Protein AF-A0A258EB03-F1 (afdb_monomer_lite)

Secondary structure (DSSP, 8-state):
-TT-TT-HHHHHHHHHHHHHHHHHHHHHHHHHHHIIIIIS---HHHHHHHHHHHHHHHHHHHHHHHHHTTTT--SHHHHHHHHHHHHHHHHHHHHHHHGGGGS-TTTHHHHHHHHHHHHHHHHHHHHHHHHHHHHHT--SHHHHHHHHHHHHHHHHHHT---------------

pLDDT: mean 74.51, std 16.16, range [32.97, 95.12]

Radius of gyration: 19.86 Å; chains: 1; bounding box: 64×27×51 Å

Structure (mmCIF, N/CA/C/O backbone):
data_AF-A0A258EB03-F1
#
_entry.id   AF-A0A258EB03-F1
#
loop_
_atom_site.group_PDB
_atom_site.id
_atom_site.type_symbol
_atom_site.label_atom_id
_atom_site.label_alt_id
_atom_site.label_comp_id
_atom_site.label_asym_id
_atom_site.label_entity_id
_atom_site.label_seq_id
_atom_site.pdbx_PDB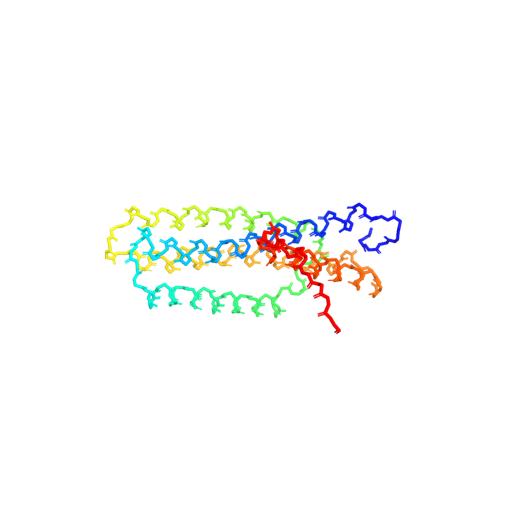_ins_code
_atom_site.Cartn_x
_atom_site.Cartn_y
_atom_site.Cartn_z
_atom_site.occupancy
_atom_site.B_iso_or_equiv
_atom_site.auth_seq_id
_atom_site.auth_comp_id
_atom_site.auth_asym_id
_atom_site.auth_atom_id
_atom_site.pdbx_PDB_model_num
ATOM 1 N N . MET A 1 1 ? 19.101 1.901 -21.943 1.00 49.34 1 MET A N 1
ATOM 2 C CA . MET A 1 1 ? 19.055 0.634 -21.179 1.00 49.34 1 MET A CA 1
ATOM 3 C C . MET A 1 1 ? 19.603 0.886 -19.785 1.00 49.34 1 MET A C 1
ATOM 5 O O . MET A 1 1 ? 20.551 1.656 -19.660 1.00 49.34 1 MET A O 1
ATOM 9 N N . LEU A 1 2 ? 18.964 0.331 -18.757 1.00 52.44 2 LEU A N 1
ATOM 10 C CA . LEU A 1 2 ? 19.325 0.535 -17.351 1.00 52.44 2 LEU A CA 1
ATOM 11 C C . LEU A 1 2 ? 20.498 -0.387 -16.969 1.00 52.44 2 LEU A C 1
ATOM 13 O O . LEU A 1 2 ? 20.546 -1.530 -17.413 1.00 52.44 2 LEU A O 1
ATOM 17 N N . GLY A 1 3 ? 21.450 0.116 -16.171 1.00 47.84 3 GLY A N 1
ATOM 18 C CA . GLY A 1 3 ? 22.614 -0.652 -15.698 1.00 47.84 3 GLY A CA 1
ATOM 19 C C . GLY A 1 3 ? 23.879 -0.597 -16.571 1.00 47.84 3 GLY A C 1
ATOM 20 O O . GLY A 1 3 ? 24.896 -1.169 -16.185 1.00 47.84 3 GLY A O 1
ATOM 21 N N . ARG A 1 4 ? 23.882 0.152 -17.686 1.00 55.47 4 ARG A N 1
ATOM 22 C CA . ARG A 1 4 ? 25.091 0.404 -18.501 1.00 55.47 4 ARG A CA 1
ATOM 23 C C . ARG A 1 4 ? 26.117 1.271 -17.746 1.00 55.47 4 ARG A C 1
ATOM 25 O O . ARG A 1 4 ? 25.741 2.116 -16.933 1.00 55.47 4 ARG A O 1
ATOM 32 N N . ALA A 1 5 ? 27.418 1.048 -17.952 1.00 54.69 5 ALA A N 1
ATOM 33 C CA . ALA A 1 5 ? 28.502 1.776 -17.257 1.00 54.69 5 ALA A CA 1
ATOM 34 C C . ALA A 1 5 ? 28.528 3.286 -17.575 1.00 54.69 5 ALA A C 1
ATOM 36 O O . ALA A 1 5 ? 28.969 4.096 -16.769 1.00 54.69 5 ALA A O 1
ATOM 37 N N . ASP A 1 6 ? 27.972 3.632 -18.724 1.00 56.12 6 ASP A N 1
ATOM 38 C CA . ASP A 1 6 ? 27.917 4.915 -19.412 1.00 56.12 6 ASP A CA 1
ATOM 39 C C . ASP A 1 6 ? 26.629 5.716 -19.115 1.00 56.12 6 ASP A C 1
ATOM 41 O O . ASP A 1 6 ? 26.494 6.852 -19.558 1.00 56.12 6 ASP A O 1
ATOM 45 N N . ASN A 1 7 ? 25.687 5.176 -18.321 1.00 60.94 7 ASN A N 1
ATOM 46 C CA . ASN A 1 7 ? 24.430 5.859 -17.980 1.00 60.94 7 ASN A CA 1
ATOM 47 C C . ASN A 1 7 ? 24.026 5.698 -16.498 1.00 60.94 7 ASN A C 1
ATOM 49 O O . ASN A 1 7 ? 23.007 5.093 -16.138 1.00 60.94 7 ASN A O 1
ATOM 53 N N . TRP A 1 8 ? 24.857 6.254 -15.614 1.00 64.25 8 TRP A N 1
ATOM 54 C CA . TRP A 1 8 ? 24.640 6.244 -14.162 1.00 64.25 8 TRP A CA 1
ATOM 55 C C . TRP A 1 8 ? 23.422 7.056 -13.713 1.00 64.25 8 TRP A C 1
ATOM 57 O O . TRP A 1 8 ? 22.772 6.666 -12.745 1.00 64.25 8 TRP A O 1
ATOM 67 N N . GLY A 1 9 ? 23.055 8.122 -14.432 1.00 64.06 9 GLY A N 1
ATOM 68 C CA . GLY A 1 9 ? 21.918 8.977 -14.072 1.00 64.06 9 GLY A CA 1
ATOM 69 C C . GLY A 1 9 ? 20.592 8.215 -14.013 1.00 64.06 9 GLY A C 1
ATOM 70 O O . GLY A 1 9 ? 19.852 8.323 -13.039 1.00 64.06 9 GLY A O 1
ATOM 71 N N . THR A 1 10 ? 20.313 7.356 -14.999 1.00 63.28 10 THR A N 1
ATOM 72 C CA . THR A 1 10 ? 19.084 6.541 -15.002 1.00 63.28 10 THR A CA 1
ATOM 73 C C . THR A 1 10 ? 19.112 5.446 -13.931 1.00 63.28 10 THR A C 1
ATOM 75 O O . THR A 1 10 ? 18.077 5.107 -13.362 1.00 63.28 10 THR A O 1
ATOM 78 N N . THR A 1 11 ? 20.299 4.921 -13.615 1.00 63.75 11 THR A N 1
ATOM 79 C CA . THR A 1 11 ? 20.490 3.925 -12.547 1.00 63.75 11 THR A CA 1
ATOM 80 C C . THR A 1 11 ? 20.239 4.543 -11.167 1.00 63.75 11 THR A C 1
ATOM 82 O O . THR A 1 11 ? 19.531 3.954 -10.353 1.00 63.75 11 THR A O 1
ATOM 85 N N . LEU A 1 12 ? 20.732 5.764 -10.932 1.00 65.69 12 LEU A N 1
ATOM 86 C CA . LEU A 1 12 ? 20.460 6.539 -9.718 1.00 65.69 12 LEU A CA 1
ATOM 87 C C . LEU A 1 12 ? 18.983 6.924 -9.602 1.00 65.69 12 LEU A C 1
ATOM 89 O O . LEU A 1 12 ? 18.406 6.761 -8.533 1.00 65.69 12 LEU A O 1
ATOM 93 N N . ALA A 1 13 ? 18.343 7.357 -10.692 1.00 68.94 13 ALA A N 1
ATOM 94 C CA . ALA A 1 13 ? 16.910 7.656 -10.700 1.00 68.94 13 ALA A CA 1
ATOM 95 C C . ALA A 1 13 ? 16.057 6.423 -10.344 1.00 68.94 13 ALA A C 1
ATOM 97 O O . ALA A 1 13 ? 15.103 6.526 -9.577 1.00 68.94 13 ALA A O 1
ATOM 98 N N . CYS A 1 14 ? 16.432 5.238 -10.839 1.00 66.00 14 CYS A N 1
ATOM 99 C CA . CYS A 1 14 ? 15.778 3.981 -10.475 1.00 66.00 14 CYS A CA 1
ATOM 100 C C . CYS A 1 14 ? 16.008 3.612 -9.000 1.00 66.00 14 CYS A C 1
ATOM 102 O O . CYS A 1 14 ? 15.075 3.183 -8.321 1.00 66.00 14 CYS A O 1
ATOM 104 N N . GLY A 1 15 ? 17.228 3.816 -8.491 1.00 64.38 15 GLY A N 1
ATOM 105 C CA . GLY A 1 15 ? 17.557 3.646 -7.075 1.00 64.38 15 GLY A CA 1
ATOM 106 C C . GLY A 1 15 ? 16.756 4.584 -6.166 1.00 64.38 15 GLY A C 1
ATOM 107 O O . GLY A 1 15 ? 16.173 4.126 -5.190 1.00 64.38 15 GLY A O 1
ATOM 108 N N . LEU A 1 16 ? 16.633 5.863 -6.531 1.00 69.56 16 LEU A N 1
ATOM 109 C CA . LEU A 1 16 ? 15.822 6.858 -5.817 1.00 69.56 16 LEU A CA 1
ATOM 110 C C . LEU A 1 16 ? 14.325 6.535 -5.859 1.00 69.56 16 LEU A C 1
ATOM 112 O O . LEU A 1 16 ? 13.644 6.646 -4.842 1.00 69.56 16 LEU A O 1
ATOM 116 N N . ALA A 1 17 ? 13.805 6.083 -7.003 1.00 69.00 17 ALA A N 1
ATOM 117 C CA . ALA A 1 17 ? 12.424 5.616 -7.100 1.00 69.00 17 ALA A CA 1
ATOM 118 C C . ALA A 1 17 ? 12.171 4.397 -6.196 1.00 69.00 17 ALA A C 1
ATOM 120 O O . ALA A 1 17 ? 11.075 4.232 -5.659 1.00 69.00 17 ALA A O 1
ATOM 121 N N . HIS A 1 18 ? 13.181 3.544 -6.006 1.00 69.81 18 HIS A N 1
ATOM 122 C CA . HIS A 1 18 ? 13.101 2.435 -5.065 1.00 69.81 18 HIS A CA 1
ATOM 123 C C . HIS A 1 18 ? 13.212 2.887 -3.605 1.00 69.81 18 HIS A C 1
ATOM 125 O O . HIS A 1 18 ? 12.448 2.420 -2.768 1.00 69.81 18 HIS A O 1
ATOM 131 N N . LEU A 1 19 ? 14.101 3.837 -3.309 1.00 69.69 19 LEU A N 1
ATOM 132 C CA . LEU A 1 19 ? 14.227 4.455 -1.990 1.00 69.69 19 LEU A CA 1
ATOM 133 C C . LEU A 1 19 ? 12.895 5.060 -1.536 1.00 69.69 19 LEU A C 1
ATOM 135 O O . LEU A 1 19 ? 12.415 4.741 -0.453 1.00 69.69 19 LEU A O 1
ATOM 139 N N . GLY A 1 20 ? 12.288 5.904 -2.377 1.00 71.44 20 GLY A N 1
ATOM 140 C CA . GLY A 1 20 ? 11.028 6.577 -2.062 1.00 71.44 20 GLY A CA 1
ATOM 141 C C . GLY A 1 20 ? 9.891 5.590 -1.813 1.00 71.44 20 GLY A C 1
ATOM 142 O O . GLY A 1 20 ? 9.135 5.745 -0.859 1.00 71.44 20 GLY A O 1
ATOM 143 N N . LYS A 1 21 ? 9.824 4.520 -2.611 1.00 75.06 21 LYS A N 1
ATOM 144 C CA . LYS A 1 21 ? 8.905 3.405 -2.376 1.00 75.06 21 LYS A CA 1
ATOM 145 C C . LYS A 1 21 ? 9.130 2.752 -1.011 1.00 75.06 21 LYS A C 1
ATOM 147 O O . LYS A 1 21 ? 8.164 2.565 -0.278 1.00 75.06 21 LYS A O 1
ATOM 152 N N . SER A 1 22 ? 10.359 2.335 -0.710 1.00 71.88 22 SER A N 1
ATOM 153 C CA . SER A 1 22 ? 10.659 1.596 0.522 1.00 71.88 22 SER A CA 1
ATOM 154 C C . SER A 1 22 ? 10.398 2.462 1.750 1.00 71.88 22 SER A C 1
ATOM 156 O O . SER A 1 22 ? 9.779 2.000 2.703 1.00 71.88 22 SER A O 1
ATOM 158 N N . LEU A 1 23 ? 10.781 3.741 1.692 1.00 73.69 23 LEU A N 1
ATOM 159 C CA . LEU A 1 23 ? 10.464 4.715 2.731 1.00 73.69 23 LEU A CA 1
ATOM 160 C C . LEU A 1 23 ? 8.949 4.841 2.917 1.00 73.69 23 LEU A C 1
ATOM 162 O O . LEU A 1 23 ? 8.455 4.717 4.032 1.00 73.69 23 LEU A O 1
ATOM 166 N N . PHE A 1 24 ? 8.201 4.998 1.823 1.00 77.38 24 PHE A N 1
ATOM 167 C CA . PHE A 1 24 ? 6.744 5.062 1.871 1.00 77.38 24 PHE A CA 1
ATOM 168 C C . PHE A 1 24 ? 6.125 3.803 2.490 1.00 77.38 24 PHE A C 1
ATOM 170 O O . PHE A 1 24 ? 5.220 3.922 3.312 1.00 77.38 24 PHE A O 1
ATOM 177 N N . TRP A 1 25 ? 6.618 2.612 2.144 1.00 78.62 25 TRP A N 1
ATOM 178 C CA . TRP A 1 25 ? 6.139 1.349 2.709 1.00 78.62 25 TRP A CA 1
ATOM 179 C C . TRP A 1 25 ? 6.334 1.291 4.228 1.00 78.62 25 TRP A C 1
ATOM 181 O O . TRP A 1 25 ? 5.357 1.146 4.963 1.00 78.62 25 TRP A O 1
ATOM 191 N N . TYR A 1 26 ? 7.567 1.488 4.705 1.00 78.69 26 TYR A N 1
ATOM 192 C CA . TYR A 1 26 ? 7.876 1.412 6.136 1.00 78.69 26 TYR A CA 1
ATOM 193 C C . TYR A 1 26 ? 7.182 2.509 6.945 1.00 78.69 26 TYR A C 1
ATOM 195 O O . TYR A 1 26 ? 6.631 2.238 8.014 1.00 78.69 26 TYR A O 1
ATOM 203 N N . THR A 1 27 ? 7.163 3.745 6.435 1.00 80.69 27 THR A N 1
ATOM 204 C CA . THR A 1 27 ? 6.456 4.848 7.092 1.00 80.69 27 THR A CA 1
ATOM 205 C C . THR A 1 27 ? 4.961 4.565 7.169 1.00 80.69 27 THR A C 1
ATOM 207 O O . THR A 1 27 ? 4.375 4.784 8.223 1.00 80.69 27 THR A O 1
ATOM 210 N N . SER A 1 28 ? 4.343 4.041 6.106 1.00 81.81 28 SER A N 1
ATOM 211 C CA . SER A 1 28 ? 2.906 3.737 6.109 1.00 81.81 28 SER A CA 1
ATOM 212 C C . SER A 1 28 ? 2.549 2.648 7.120 1.00 81.81 28 SER A C 1
ATOM 214 O O . SER A 1 28 ? 1.530 2.763 7.791 1.00 81.81 28 SER A O 1
ATOM 216 N N . GLU A 1 29 ? 3.383 1.616 7.279 1.00 83.25 29 GLU A N 1
ATOM 217 C CA . GLU A 1 29 ? 3.142 0.549 8.262 1.00 83.25 29 GLU A CA 1
ATOM 218 C C . GLU A 1 29 ? 3.216 1.048 9.703 1.00 83.25 29 GLU A C 1
ATOM 220 O O . GLU A 1 29 ? 2.300 0.796 10.490 1.00 83.25 29 GLU A O 1
ATOM 225 N N . LEU A 1 30 ? 4.266 1.803 10.035 1.00 85.06 30 LEU A N 1
ATOM 226 C CA . LEU A 1 30 ? 4.412 2.418 11.355 1.00 85.06 30 LEU A CA 1
ATOM 227 C C . LEU A 1 30 ? 3.274 3.400 11.639 1.00 85.06 30 LEU A C 1
ATOM 229 O O . LEU A 1 30 ? 2.675 3.375 12.715 1.00 85.06 30 LEU A O 1
ATOM 233 N N . LEU A 1 31 ? 2.949 4.241 10.657 1.00 86.50 31 LEU A N 1
ATOM 234 C CA . LEU A 1 31 ? 1.919 5.259 10.783 1.00 86.50 31 LEU A CA 1
ATOM 235 C C . LEU A 1 31 ? 0.522 4.645 10.906 1.00 86.50 31 LEU A C 1
ATOM 237 O O . LEU A 1 31 ? -0.271 5.142 11.695 1.00 86.50 31 LEU A O 1
ATOM 241 N N . PHE A 1 32 ? 0.222 3.549 10.201 1.00 86.81 32 PHE A N 1
ATOM 242 C CA . PHE A 1 32 ? -1.028 2.809 10.384 1.00 86.81 32 PHE A CA 1
ATOM 243 C C . PHE A 1 32 ? -1.136 2.192 11.765 1.00 86.81 32 PHE A C 1
ATOM 245 O O . PHE A 1 32 ? -2.172 2.356 12.403 1.00 86.81 32 PHE A O 1
ATOM 252 N N . ALA A 1 33 ? -0.095 1.504 12.234 1.00 88.31 33 ALA A N 1
ATOM 253 C CA . ALA A 1 33 ? -0.119 0.905 13.561 1.00 88.31 33 ALA A CA 1
ATOM 254 C C . ALA A 1 33 ? -0.408 1.972 14.629 1.00 88.31 33 ALA A C 1
ATOM 256 O O . ALA A 1 33 ? -1.350 1.820 15.403 1.00 88.31 33 ALA A O 1
ATOM 257 N N . TYR A 1 34 ? 0.334 3.084 14.584 1.00 90.38 34 TYR A N 1
ATOM 258 C CA . TYR A 1 34 ? 0.160 4.222 15.484 1.00 90.38 34 TYR A CA 1
ATOM 259 C C . TYR A 1 34 ? -1.220 4.880 15.353 1.00 90.38 34 TYR A C 1
ATOM 261 O O . TYR A 1 34 ? -1.908 5.094 16.345 1.00 90.38 34 TYR A O 1
ATOM 269 N N . PHE A 1 35 ? -1.664 5.186 14.131 1.00 91.00 35 PHE A N 1
ATOM 270 C CA . PHE A 1 35 ? -2.945 5.852 13.893 1.00 91.00 35 PHE A CA 1
ATOM 271 C C . PHE A 1 35 ? -4.125 5.014 14.395 1.00 91.00 35 PHE A C 1
ATOM 273 O O . PHE A 1 35 ? -5.043 5.540 15.030 1.00 91.00 35 PHE A O 1
ATOM 280 N N . LEU A 1 36 ? -4.095 3.703 14.146 1.00 90.38 36 LEU A N 1
ATOM 281 C CA . LEU A 1 36 ? -5.157 2.794 14.562 1.00 90.38 36 LEU A CA 1
ATOM 282 C C . LEU A 1 36 ? -5.254 2.672 16.087 1.00 90.38 36 LEU A C 1
ATOM 284 O O . LEU A 1 36 ? -6.369 2.570 16.601 1.00 90.38 36 LEU A O 1
ATOM 288 N N . THR A 1 37 ? -4.134 2.693 16.813 1.00 92.06 37 THR A N 1
ATOM 289 C CA . THR A 1 37 ? -4.157 2.604 18.281 1.00 92.06 37 THR A CA 1
ATOM 290 C C . THR A 1 37 ? -4.425 3.951 18.939 1.00 92.06 37 THR A C 1
ATOM 292 O O . THR A 1 37 ? -5.329 4.041 19.762 1.00 92.06 37 THR A O 1
ATOM 295 N N . GLU A 1 38 ? -3.710 5.006 18.544 1.00 90.88 38 GLU A N 1
ATOM 296 C CA . GLU A 1 38 ? -3.712 6.285 19.266 1.00 90.88 38 GLU A CA 1
ATOM 297 C C . GLU A 1 38 ? -4.838 7.230 18.837 1.00 90.88 38 GLU A C 1
ATOM 299 O O . GLU A 1 38 ? -5.439 7.889 19.680 1.00 90.88 38 GLU A O 1
ATOM 304 N N . LEU A 1 39 ? -5.157 7.305 17.539 1.00 88.94 39 LEU A N 1
ATOM 305 C CA . LEU A 1 39 ? -6.182 8.236 17.041 1.00 88.94 39 LEU A CA 1
ATOM 306 C C . LEU A 1 39 ? -7.552 7.572 16.891 1.00 88.94 39 LEU A C 1
ATOM 308 O O . LEU A 1 39 ? -8.576 8.152 17.246 1.00 88.94 39 LEU A O 1
ATOM 312 N N . VAL A 1 40 ? -7.589 6.348 16.363 1.00 88.88 40 VAL A N 1
ATOM 313 C CA . VAL A 1 40 ? -8.845 5.601 16.184 1.00 88.88 40 VAL A CA 1
ATOM 314 C C . VAL A 1 40 ? -9.279 4.927 17.493 1.00 88.88 40 VAL A C 1
ATOM 316 O O . VAL A 1 40 ? -10.480 4.717 17.705 1.00 88.88 40 VAL A O 1
ATOM 319 N N . GLY A 1 41 ? -8.332 4.633 18.392 1.00 88.75 41 GLY A N 1
ATOM 320 C CA . GLY A 1 41 ? -8.592 4.016 19.694 1.00 88.75 41 GLY A CA 1
ATOM 321 C C . GLY A 1 41 ? -8.819 2.504 19.626 1.00 88.75 41 GLY A C 1
ATOM 322 O O . GLY A 1 41 ? -9.506 1.940 20.479 1.00 88.75 41 GLY A O 1
ATOM 323 N N . LEU A 1 42 ? -8.315 1.821 18.591 1.00 91.44 42 LEU A N 1
ATOM 324 C CA . LEU A 1 42 ? -8.407 0.365 18.515 1.00 91.44 42 LEU A CA 1
ATOM 325 C C . LEU A 1 42 ? -7.433 -0.282 19.502 1.00 91.44 42 LEU A C 1
ATOM 327 O O . LEU A 1 42 ? -6.267 0.087 19.596 1.00 91.44 42 LEU A O 1
ATOM 331 N N . SER A 1 43 ? -7.886 -1.341 20.175 1.00 93.62 43 SER A N 1
ATOM 332 C CA . SER A 1 43 ? -6.998 -2.219 20.944 1.00 93.62 43 SER A CA 1
ATOM 333 C C . SER A 1 43 ? -5.878 -2.783 20.060 1.00 93.62 43 SER A C 1
ATOM 335 O O . SER A 1 43 ? -6.138 -3.129 18.901 1.00 93.62 43 SER A O 1
ATOM 337 N N . VAL A 1 44 ? -4.697 -3.015 20.637 1.00 92.19 44 VAL A N 1
ATOM 338 C CA . VAL A 1 44 ? -3.530 -3.606 19.952 1.00 92.19 44 VAL A CA 1
ATOM 339 C C . VAL A 1 44 ? -3.889 -4.895 19.198 1.00 92.19 44 VAL A C 1
ATOM 341 O O . VAL A 1 44 ? -3.495 -5.065 18.050 1.00 92.19 44 VAL A O 1
ATOM 344 N N . SER A 1 45 ? -4.718 -5.773 19.772 1.00 94.19 45 SER A N 1
ATOM 345 C CA . SER A 1 45 ? -5.147 -7.012 19.103 1.00 94.19 45 SER A CA 1
ATOM 346 C C . SER A 1 45 ? -5.906 -6.751 17.794 1.00 94.19 45 SER A C 1
ATOM 348 O O . SER A 1 45 ? -5.635 -7.389 16.781 1.00 94.19 45 SER A O 1
ATOM 350 N N . LYS A 1 46 ? -6.828 -5.778 17.785 1.00 93.31 46 LYS A N 1
ATOM 351 C CA . LYS A 1 46 ? -7.590 -5.388 16.585 1.00 93.31 46 LYS A CA 1
ATOM 352 C C . LYS A 1 46 ? -6.688 -4.757 15.527 1.00 93.31 46 LYS A C 1
ATOM 354 O O . LYS A 1 46 ? -6.806 -5.107 14.358 1.00 93.31 46 LYS A O 1
ATOM 359 N N . MET A 1 47 ? -5.770 -3.878 15.927 1.00 94.19 47 MET A N 1
ATOM 360 C CA . MET A 1 47 ? -4.770 -3.308 15.018 1.00 94.19 47 MET A CA 1
ATOM 361 C C . MET A 1 47 ? -3.919 -4.414 14.372 1.00 94.19 47 MET A C 1
ATOM 363 O O . MET A 1 47 ? -3.769 -4.435 13.151 1.00 94.19 47 MET A O 1
ATOM 367 N N . GLY A 1 48 ? -3.478 -5.401 15.158 1.00 92.06 48 GLY A N 1
ATOM 368 C CA . GLY A 1 48 ? -2.749 -6.564 14.651 1.00 92.06 48 GLY A CA 1
ATOM 369 C C . GLY A 1 48 ? -3.541 -7.358 13.608 1.00 92.06 48 GLY A C 1
ATOM 370 O O . GLY A 1 48 ? -2.986 -7.725 12.576 1.00 92.06 48 GLY A O 1
ATOM 371 N N . ILE A 1 49 ? -4.846 -7.563 13.820 1.00 95.12 49 ILE A N 1
ATOM 372 C CA . ILE A 1 49 ? -5.725 -8.237 12.847 1.00 95.12 49 ILE A CA 1
ATOM 373 C C . ILE A 1 49 ? -5.843 -7.434 11.546 1.00 95.12 49 ILE A C 1
ATOM 375 O O . ILE A 1 49 ? -5.783 -8.027 10.468 1.00 95.12 49 ILE A O 1
ATOM 379 N N . VAL A 1 50 ? -5.985 -6.104 11.622 1.00 92.75 50 VAL A N 1
ATOM 380 C CA . VAL A 1 50 ? -6.038 -5.236 10.429 1.00 92.75 50 VAL A CA 1
ATOM 381 C C . VAL A 1 50 ? -4.761 -5.393 9.606 1.00 92.75 50 VAL A C 1
ATOM 383 O O . VAL A 1 50 ? -4.833 -5.647 8.402 1.00 92.75 50 VAL A O 1
ATOM 386 N N . LEU A 1 51 ? -3.595 -5.312 10.255 1.00 90.81 51 LEU A N 1
ATOM 387 C CA . LEU A 1 51 ? -2.307 -5.472 9.582 1.00 90.81 51 LEU A CA 1
ATOM 388 C C . LEU A 1 51 ? -2.135 -6.881 9.005 1.00 90.81 51 LEU A C 1
ATOM 390 O O . LEU A 1 51 ? -1.808 -7.015 7.829 1.00 90.81 51 LEU A O 1
ATOM 394 N N . ALA A 1 52 ? -2.410 -7.928 9.789 1.00 91.69 52 ALA A N 1
ATOM 395 C CA . ALA A 1 52 ? -2.293 -9.320 9.352 1.00 91.69 52 ALA A CA 1
ATOM 396 C C . ALA A 1 52 ? -3.195 -9.625 8.147 1.00 91.69 52 ALA A C 1
ATOM 398 O O . ALA A 1 52 ? -2.750 -10.247 7.184 1.00 91.69 52 ALA A O 1
ATOM 399 N N . THR A 1 53 ? -4.436 -9.131 8.164 1.00 92.38 53 THR A N 1
ATOM 400 C CA . THR A 1 53 ? -5.364 -9.259 7.030 1.00 92.38 53 THR A CA 1
ATOM 401 C C . THR A 1 53 ? -4.813 -8.538 5.804 1.00 92.38 53 THR A C 1
ATOM 403 O O . THR A 1 53 ? -4.804 -9.101 4.712 1.00 92.38 53 THR A O 1
ATOM 406 N N . GLY A 1 54 ? -4.288 -7.322 5.981 1.00 88.62 54 GLY A N 1
ATOM 407 C CA . GLY A 1 54 ? -3.630 -6.577 4.910 1.00 88.62 54 GLY A CA 1
ATOM 408 C C . GLY A 1 54 ? -2.456 -7.342 4.293 1.00 88.62 54 GLY A C 1
ATOM 409 O O . GLY A 1 54 ? -2.376 -7.444 3.072 1.00 88.62 54 GLY A O 1
ATOM 410 N N . PHE A 1 55 ? -1.582 -7.931 5.115 1.00 87.44 55 PHE A N 1
ATOM 411 C CA . PHE A 1 55 ? -0.462 -8.751 4.645 1.00 87.44 55 PHE A CA 1
ATOM 412 C C . PHE A 1 55 ? -0.911 -10.015 3.916 1.00 87.44 55 PHE A C 1
ATOM 414 O O . PHE A 1 55 ? -0.350 -10.340 2.872 1.00 87.44 55 PHE A O 1
ATOM 421 N N . LEU A 1 56 ? -1.927 -10.708 4.433 1.00 92.31 56 LEU A N 1
ATOM 422 C CA . LEU A 1 56 ? -2.465 -11.906 3.795 1.00 92.31 56 LEU A CA 1
ATOM 423 C C . LEU A 1 56 ? -3.023 -11.580 2.406 1.00 92.31 56 LEU A C 1
ATOM 425 O O . LEU A 1 56 ? -2.721 -12.273 1.438 1.00 92.31 56 LEU A O 1
ATOM 429 N N . ILE A 1 57 ? -3.787 -10.491 2.297 1.00 89.31 57 ILE A N 1
ATOM 430 C CA . ILE A 1 57 ? -4.320 -10.023 1.017 1.00 89.31 57 ILE A CA 1
ATOM 431 C C . ILE A 1 57 ? -3.190 -9.610 0.071 1.00 89.31 57 ILE A C 1
ATOM 433 O O . ILE A 1 57 ? -3.215 -10.016 -1.089 1.00 89.31 57 ILE A O 1
ATOM 437 N N . SER A 1 58 ? -2.177 -8.877 0.550 1.00 85.75 58 SER A N 1
ATOM 438 C CA . SER A 1 58 ? -0.983 -8.560 -0.248 1.00 85.75 58 SER A CA 1
ATOM 439 C C . SER A 1 58 ? -0.337 -9.822 -0.818 1.00 85.75 58 SER A C 1
ATOM 441 O O . SER A 1 58 ? -0.156 -9.908 -2.026 1.00 85.75 58 SER A O 1
ATOM 443 N N . ALA A 1 59 ? -0.092 -10.834 0.017 1.00 86.00 59 ALA A N 1
ATOM 444 C CA . ALA A 1 59 ? 0.520 -12.086 -0.421 1.00 86.00 59 ALA A CA 1
ATOM 445 C C . ALA A 1 59 ? -0.322 -12.812 -1.486 1.00 86.00 59 ALA A C 1
ATOM 447 O O . ALA A 1 59 ? 0.220 -13.326 -2.464 1.00 86.00 59 ALA A O 1
ATOM 448 N N . VAL A 1 60 ? -1.651 -12.831 -1.332 1.00 89.25 60 VAL A N 1
ATOM 449 C CA . VAL A 1 60 ? -2.562 -13.416 -2.328 1.00 89.25 60 VAL A CA 1
ATOM 450 C C . VAL A 1 60 ? -2.493 -12.659 -3.655 1.00 89.25 60 VAL A C 1
ATOM 452 O O . VAL A 1 60 ? -2.442 -13.293 -4.708 1.00 89.25 60 VAL A O 1
ATOM 455 N N . ILE A 1 61 ? -2.470 -11.324 -3.622 1.00 84.50 61 ILE A N 1
ATOM 456 C CA . ILE A 1 61 ? -2.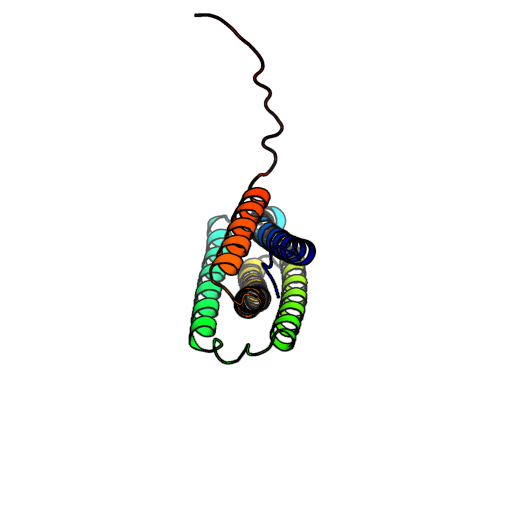359 -10.498 -4.831 1.00 84.50 61 ILE A CA 1
ATOM 457 C C . ILE A 1 61 ? -1.018 -10.745 -5.522 1.00 84.50 61 ILE A C 1
ATOM 459 O O . ILE A 1 61 ? -0.996 -10.964 -6.733 1.00 84.50 61 ILE A O 1
ATOM 463 N N . ASP A 1 62 ? 0.078 -10.753 -4.766 1.00 80.94 62 ASP A N 1
ATOM 464 C CA . ASP A 1 62 ? 1.423 -10.965 -5.300 1.00 80.94 62 ASP A CA 1
ATOM 465 C C . ASP A 1 62 ? 1.534 -12.331 -5.987 1.00 80.94 62 ASP A C 1
ATOM 467 O O . ASP A 1 62 ? 2.047 -12.424 -7.104 1.00 80.94 62 ASP A O 1
ATOM 471 N N . LEU A 1 63 ? 0.971 -13.384 -5.379 1.00 83.50 63 LEU A N 1
ATOM 472 C CA . LEU A 1 63 ? 0.877 -14.710 -5.994 1.00 83.50 63 LEU A CA 1
ATOM 473 C C . LEU A 1 63 ? 0.004 -14.687 -7.253 1.00 83.50 63 LEU A C 1
ATOM 475 O O . LEU A 1 63 ? 0.443 -15.139 -8.310 1.00 83.50 63 LEU A O 1
ATOM 479 N N . ALA A 1 64 ? -1.212 -14.142 -7.172 1.00 82.12 64 ALA A N 1
ATOM 480 C CA . ALA A 1 64 ? -2.146 -14.095 -8.299 1.00 82.12 64 ALA A CA 1
ATOM 481 C C . ALA A 1 64 ? -1.543 -13.371 -9.511 1.00 82.12 64 ALA A C 1
ATOM 483 O O . ALA A 1 64 ? -1.697 -13.802 -10.655 1.00 82.12 64 ALA A O 1
ATOM 484 N N . VAL A 1 65 ? -0.809 -12.292 -9.262 1.00 74.94 65 VAL A N 1
ATOM 485 C CA . VAL A 1 65 ? -0.112 -11.530 -10.292 1.00 74.94 65 VAL A CA 1
ATOM 486 C C . VAL A 1 65 ? 1.115 -12.279 -10.798 1.00 74.94 65 VAL A C 1
ATOM 488 O O . VAL A 1 65 ? 1.323 -12.324 -12.012 1.00 74.94 65 VAL A O 1
ATOM 491 N N . GLY A 1 66 ? 1.904 -12.889 -9.912 1.00 72.06 66 GLY A N 1
ATOM 492 C CA . GLY A 1 66 ? 3.049 -13.715 -10.293 1.00 72.06 66 GLY A CA 1
ATOM 493 C C . GLY A 1 66 ? 2.654 -14.843 -11.250 1.00 72.06 66 GLY A C 1
ATOM 494 O O . GLY A 1 66 ? 3.334 -15.062 -12.251 1.00 72.06 66 GLY A O 1
ATOM 495 N N . PHE A 1 67 ? 1.511 -15.491 -11.005 1.00 75.88 67 PHE A N 1
ATOM 496 C CA . PHE A 1 67 ? 0.975 -16.542 -11.873 1.00 75.88 67 PHE A CA 1
ATOM 497 C C . PHE A 1 67 ? 0.251 -16.010 -13.122 1.00 75.88 67 PHE A C 1
ATOM 499 O O . PHE A 1 67 ? 0.335 -16.626 -14.182 1.00 75.88 67 PHE A O 1
ATOM 506 N N . GLY A 1 68 ? -0.474 -14.890 -13.024 1.00 67.00 68 GLY A N 1
ATOM 507 C CA . GLY A 1 68 ? -1.403 -14.442 -14.073 1.00 67.00 68 GLY A CA 1
ATOM 508 C C . GLY A 1 68 ? -0.910 -13.310 -14.983 1.00 67.00 68 GLY A C 1
ATOM 509 O O . GLY A 1 68 ? -1.411 -13.155 -16.100 1.00 67.00 68 GLY A O 1
ATOM 510 N N . LEU A 1 69 ? 0.047 -12.495 -14.532 1.00 61.06 69 LEU A N 1
ATOM 511 C CA . LEU A 1 69 ? 0.412 -11.227 -15.180 1.00 61.06 69 LEU A CA 1
ATOM 512 C C . LEU A 1 69 ? 1.816 -11.200 -15.795 1.00 61.06 69 LEU A C 1
ATOM 514 O O . LEU A 1 69 ? 2.120 -10.244 -16.514 1.00 61.06 69 LEU A O 1
ATOM 518 N N . GLY A 1 70 ? 2.626 -12.249 -15.602 1.00 57.97 70 GLY A N 1
ATOM 519 C CA . GLY A 1 70 ? 3.975 -12.362 -16.180 1.00 57.97 70 GLY A CA 1
ATOM 520 C C . GLY A 1 70 ? 4.022 -12.119 -17.696 1.00 57.97 70 GLY A C 1
ATOM 521 O O . GLY A 1 70 ? 4.976 -11.533 -18.196 1.00 57.97 70 GLY A O 1
ATOM 522 N N . ASN A 1 71 ? 2.938 -12.445 -18.411 1.00 57.94 71 ASN A N 1
ATOM 523 C CA . ASN A 1 71 ? 2.829 -12.262 -19.862 1.00 57.94 71 ASN A CA 1
ATOM 524 C C . ASN A 1 71 ? 2.124 -10.962 -20.304 1.00 57.94 71 ASN A C 1
ATOM 526 O O . ASN A 1 71 ? 2.037 -10.714 -21.503 1.00 57.94 71 ASN A O 1
ATOM 530 N N . ARG A 1 72 ? 1.580 -10.137 -19.391 1.00 62.19 72 ARG A N 1
ATOM 531 C CA . ARG A 1 72 ? 0.780 -8.939 -19.754 1.00 62.19 72 ARG A CA 1
ATOM 532 C C . ARG A 1 72 ? 1.521 -7.610 -19.600 1.00 62.19 72 ARG A C 1
ATOM 534 O O . ARG A 1 72 ? 1.132 -6.626 -20.225 1.00 62.19 72 ARG A O 1
ATOM 541 N N . LEU A 1 73 ? 2.598 -7.564 -18.817 1.00 65.25 73 LEU A N 1
ATOM 542 C CA . LEU A 1 73 ? 3.478 -6.394 -18.714 1.00 65.25 73 LEU A CA 1
ATOM 543 C C . LEU A 1 73 ? 4.605 -6.493 -19.748 1.00 65.25 73 LEU A C 1
ATOM 545 O O . LEU A 1 73 ? 5.767 -6.658 -19.407 1.00 65.25 73 LEU A O 1
ATOM 549 N N . THR A 1 74 ? 4.251 -6.426 -21.030 1.00 64.75 74 THR A N 1
ATOM 550 C CA . THR A 1 74 ? 5.202 -6.619 -22.141 1.00 64.75 74 THR A CA 1
ATOM 551 C C . THR A 1 74 ? 5.925 -5.339 -22.556 1.00 64.75 74 THR A C 1
ATOM 553 O O . THR A 1 74 ? 6.921 -5.394 -23.272 1.00 64.75 74 THR A O 1
ATOM 556 N N . THR A 1 75 ? 5.446 -4.170 -22.112 1.00 69.88 75 THR A N 1
ATOM 557 C CA . THR A 1 75 ? 6.009 -2.866 -22.485 1.00 69.88 75 THR A CA 1
ATOM 558 C C . THR A 1 75 ? 6.181 -1.947 -21.281 1.00 69.88 75 THR A C 1
ATOM 560 O O . THR A 1 75 ? 5.335 -1.884 -20.384 1.00 69.88 75 THR A O 1
ATOM 563 N N . ALA A 1 76 ? 7.264 -1.164 -21.296 1.00 70.12 76 ALA A N 1
ATOM 564 C CA . ALA A 1 76 ? 7.571 -0.206 -20.238 1.00 70.12 76 ALA A CA 1
ATOM 565 C C . ALA A 1 76 ? 6.488 0.882 -20.080 1.00 70.12 76 ALA A C 1
ATOM 567 O O . ALA A 1 76 ? 6.189 1.300 -18.967 1.00 70.12 76 ALA A O 1
ATOM 568 N N . SER A 1 77 ? 5.842 1.300 -21.174 1.00 73.38 77 SER A N 1
ATOM 569 C CA . SER A 1 77 ? 4.749 2.283 -21.124 1.00 73.38 77 SER A CA 1
ATOM 570 C C . SER A 1 77 ? 3.521 1.752 -20.370 1.00 73.38 77 SER A C 1
ATOM 572 O O . SER A 1 77 ? 2.986 2.439 -19.500 1.00 73.38 77 SER A O 1
ATOM 574 N N . SER A 1 78 ? 3.108 0.505 -20.636 1.00 76.38 78 SER A N 1
ATOM 575 C CA . SER A 1 78 ? 1.970 -0.109 -19.939 1.00 76.38 78 SER A CA 1
ATOM 576 C C . SER A 1 78 ? 2.255 -0.312 -18.451 1.00 76.38 78 SER A C 1
ATOM 578 O O . SER A 1 78 ? 1.389 -0.050 -17.615 1.00 76.38 78 SER A O 1
ATOM 580 N N . ALA A 1 79 ? 3.479 -0.729 -18.112 1.00 76.38 79 ALA A N 1
ATOM 581 C CA . ALA A 1 79 ? 3.900 -0.880 -16.725 1.00 76.38 79 ALA A CA 1
ATOM 582 C C . ALA A 1 79 ? 3.967 0.472 -15.991 1.00 76.38 79 ALA A C 1
ATOM 584 O O . ALA A 1 79 ? 3.456 0.587 -14.880 1.00 76.38 79 ALA A O 1
ATOM 585 N N . GLY A 1 80 ? 4.489 1.522 -16.636 1.00 76.81 80 GLY A N 1
ATOM 586 C CA . GLY A 1 80 ? 4.519 2.874 -16.070 1.00 76.81 80 GLY A CA 1
ATOM 587 C C . GLY A 1 80 ? 3.124 3.460 -15.827 1.00 76.81 80 GLY A C 1
ATOM 588 O O . GLY A 1 80 ? 2.876 4.044 -14.774 1.00 76.81 80 GLY A O 1
ATOM 589 N N . ARG A 1 81 ? 2.175 3.253 -16.752 1.00 81.12 81 ARG A N 1
ATOM 590 C CA . ARG A 1 81 ? 0.782 3.696 -16.565 1.00 81.12 81 ARG A CA 1
ATOM 591 C C . ARG A 1 81 ? 0.113 2.984 -15.390 1.00 81.12 81 ARG A C 1
ATOM 593 O O . ARG A 1 81 ? -0.553 3.638 -14.593 1.00 81.12 81 ARG A O 1
ATOM 600 N N . LEU A 1 82 ? 0.298 1.667 -15.269 1.00 81.88 82 LEU A N 1
ATOM 601 C CA . LEU A 1 82 ? -0.248 0.903 -14.145 1.00 81.88 82 LEU A CA 1
ATOM 602 C C . LEU A 1 82 ? 0.376 1.346 -12.814 1.00 81.88 82 LEU A C 1
ATOM 604 O O . LEU A 1 82 ? -0.353 1.551 -11.849 1.00 81.88 82 LEU A O 1
ATOM 608 N N . GLN A 1 83 ? 1.689 1.599 -12.795 1.00 83.44 83 GLN A N 1
ATOM 609 C CA . GLN A 1 83 ? 2.386 2.139 -11.628 1.00 83.44 83 GLN A CA 1
ATOM 610 C C . GLN A 1 83 ? 1.812 3.496 -11.197 1.00 83.44 83 GLN A C 1
ATOM 612 O O . GLN A 1 83 ? 1.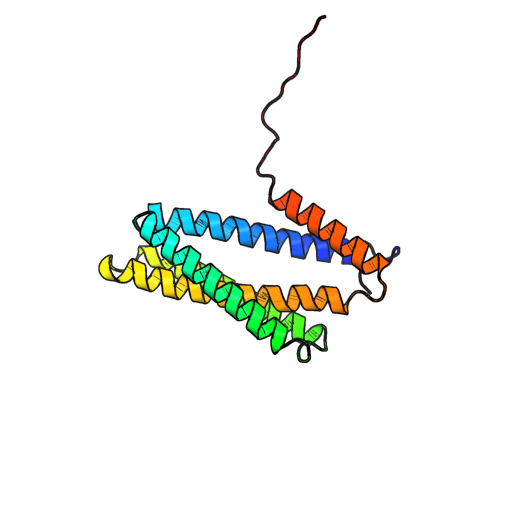586 3.718 -10.010 1.00 83.44 83 GLN A O 1
ATOM 617 N N . PHE A 1 84 ? 1.551 4.399 -12.147 1.00 81.75 84 PHE A N 1
ATOM 618 C CA . PHE A 1 84 ? 0.984 5.717 -11.855 1.00 81.75 84 PHE A CA 1
ATOM 619 C C . PHE A 1 84 ? -0.441 5.625 -11.291 1.00 81.75 84 PHE A C 1
ATOM 621 O O . PHE A 1 84 ? -0.746 6.252 -10.278 1.00 81.75 84 PHE A O 1
ATOM 628 N N . VAL A 1 85 ? -1.298 4.794 -11.894 1.00 85.94 85 VAL A N 1
ATOM 629 C CA . VAL A 1 85 ? -2.660 4.551 -11.388 1.00 85.94 85 VAL A CA 1
ATOM 630 C C . VAL A 1 85 ? -2.620 3.922 -9.992 1.00 85.94 85 VAL A C 1
ATOM 632 O O . VAL A 1 85 ? -3.350 4.362 -9.105 1.00 85.94 85 VAL A O 1
ATOM 635 N N . GLY A 1 86 ? -1.731 2.949 -9.771 1.00 85.44 86 GLY A N 1
ATOM 636 C CA . GLY A 1 86 ? -1.510 2.340 -8.460 1.00 85.44 86 GLY A CA 1
ATOM 637 C C . GLY A 1 86 ? -1.075 3.362 -7.410 1.00 85.44 86 GLY A C 1
ATOM 638 O O . GLY A 1 86 ? -1.621 3.378 -6.311 1.00 85.44 86 GLY A O 1
ATOM 639 N N . ALA A 1 87 ? -0.165 4.276 -7.761 1.00 83.00 87 ALA A N 1
ATOM 640 C CA . ALA A 1 87 ? 0.283 5.343 -6.868 1.00 83.00 87 ALA A CA 1
ATOM 641 C C . ALA A 1 87 ? -0.858 6.299 -6.474 1.00 83.00 87 ALA A C 1
ATOM 643 O O . ALA A 1 87 ? -1.011 6.610 -5.292 1.00 83.00 87 ALA A O 1
ATOM 644 N N . LEU A 1 88 ? -1.693 6.718 -7.433 1.00 88.50 88 LEU A N 1
ATOM 645 C CA . LEU A 1 88 ? -2.858 7.566 -7.154 1.00 88.50 88 LEU A CA 1
ATOM 646 C C . LEU A 1 88 ? -3.873 6.863 -6.250 1.00 88.50 88 LEU A C 1
ATOM 648 O O . LEU A 1 88 ? -4.335 7.445 -5.270 1.00 88.50 88 LEU A O 1
ATOM 652 N N . PHE A 1 89 ? -4.191 5.601 -6.542 1.00 88.81 89 PHE A N 1
ATOM 653 C CA . PHE A 1 89 ? -5.132 4.826 -5.736 1.00 88.81 89 PHE A CA 1
ATOM 654 C C . PHE A 1 89 ? -4.601 4.569 -4.320 1.00 88.81 89 PHE A C 1
ATOM 656 O O . PHE A 1 89 ? -5.347 4.667 -3.346 1.00 88.81 89 PHE A O 1
ATOM 663 N N . CYS A 1 90 ? -3.302 4.292 -4.194 1.00 87.31 90 CYS A N 1
ATOM 664 C CA . CYS A 1 90 ? -2.621 4.128 -2.914 1.00 87.31 90 CYS A CA 1
ATOM 665 C C . CYS A 1 90 ? -2.677 5.420 -2.083 1.00 87.31 90 CYS A C 1
ATOM 667 O O . CYS A 1 90 ? -3.050 5.385 -0.912 1.00 87.31 90 CYS A O 1
ATOM 669 N N . SER A 1 91 ? -2.400 6.572 -2.703 1.00 86.62 91 SER A N 1
ATOM 670 C CA . SER A 1 91 ? -2.493 7.881 -2.050 1.00 86.62 91 SER A CA 1
ATOM 671 C C . SER A 1 91 ? -3.923 8.201 -1.596 1.00 86.62 91 SER A C 1
ATOM 673 O O . SER A 1 91 ? -4.126 8.581 -0.444 1.00 86.62 91 SER A O 1
ATOM 675 N N . ALA A 1 92 ? -4.925 7.968 -2.449 1.00 90.31 92 ALA A N 1
ATOM 676 C CA . ALA A 1 92 ? -6.331 8.156 -2.092 1.00 90.31 92 ALA A CA 1
ATOM 677 C C . ALA A 1 92 ? -6.766 7.231 -0.941 1.00 90.31 92 ALA A C 1
ATOM 679 O O . ALA A 1 92 ? -7.438 7.666 -0.007 1.00 90.31 92 ALA A O 1
ATOM 680 N N . SER A 1 93 ? -6.335 5.968 -0.971 1.00 89.25 93 SER A N 1
ATOM 681 C CA . SER A 1 93 ? -6.620 4.999 0.092 1.00 89.25 93 SER A CA 1
ATOM 682 C C . SER A 1 93 ? -5.953 5.386 1.410 1.00 89.25 93 SER A C 1
ATOM 684 O O . SER A 1 93 ? -6.560 5.238 2.466 1.00 89.25 93 SER A O 1
ATOM 686 N N . LEU A 1 94 ? -4.734 5.932 1.364 1.00 85.81 94 LEU A N 1
ATOM 687 C CA . LEU A 1 94 ? -4.039 6.430 2.549 1.00 85.81 94 LEU A CA 1
ATOM 688 C C . LEU A 1 94 ? -4.826 7.569 3.211 1.00 85.81 94 LEU A C 1
ATOM 690 O O . LEU A 1 94 ? -5.054 7.531 4.417 1.00 85.81 94 LEU A O 1
ATOM 694 N N . VAL A 1 95 ? -5.312 8.535 2.424 1.00 90.19 95 VAL A N 1
ATOM 695 C CA . VAL A 1 95 ? -6.204 9.597 2.925 1.00 90.19 95 VAL A CA 1
ATOM 696 C C . VAL A 1 95 ? -7.475 8.998 3.531 1.00 90.19 95 VAL A C 1
ATOM 698 O O . VAL A 1 95 ? -7.876 9.394 4.625 1.00 90.19 95 VAL A O 1
ATOM 701 N N . ALA A 1 96 ? -8.078 8.005 2.871 1.00 90.38 96 ALA A N 1
ATOM 702 C CA . ALA A 1 96 ? -9.272 7.335 3.378 1.00 90.38 96 ALA A CA 1
ATOM 703 C C . ALA A 1 96 ? -9.039 6.665 4.741 1.00 90.38 96 ALA A C 1
ATOM 705 O O . ALA A 1 96 ? -9.921 6.732 5.595 1.00 90.38 96 ALA A O 1
ATOM 706 N N . VAL A 1 97 ? -7.863 6.080 4.990 1.00 87.31 97 VAL A N 1
ATOM 707 C CA . VAL A 1 97 ? -7.537 5.516 6.310 1.00 87.31 97 VAL A CA 1
ATOM 708 C C . VAL A 1 97 ? -7.567 6.596 7.391 1.00 87.31 97 VAL A C 1
ATOM 710 O O . VAL A 1 97 ? -8.198 6.387 8.426 1.00 87.31 97 VAL A O 1
ATOM 713 N N . PHE A 1 98 ? -6.989 7.775 7.139 1.00 87.94 98 PHE A N 1
ATOM 714 C CA . PHE A 1 98 ? -7.001 8.881 8.108 1.00 87.94 98 PHE A CA 1
ATOM 715 C C . PHE A 1 98 ? -8.397 9.434 8.394 1.00 87.94 98 PHE A C 1
ATOM 717 O O . PHE A 1 98 ? -8.668 9.871 9.513 1.00 87.94 98 PHE A O 1
ATOM 724 N N . LEU A 1 99 ? -9.321 9.346 7.435 1.00 90.88 99 LEU A N 1
ATOM 725 C CA . LEU A 1 99 ? -10.725 9.695 7.670 1.00 90.88 99 LEU A CA 1
ATOM 726 C C . LEU A 1 99 ? -11.411 8.769 8.691 1.00 90.88 99 LEU A C 1
ATOM 728 O O . LEU A 1 99 ? -12.447 9.128 9.248 1.00 90.88 99 LEU A O 1
ATOM 732 N N . GLY A 1 100 ? -10.800 7.623 9.015 1.00 86.62 100 GLY A N 1
ATOM 733 C CA . GLY A 1 100 ? -11.266 6.686 10.036 1.00 86.62 100 GLY A CA 1
ATOM 734 C C . GLY A 1 100 ? -11.445 7.297 11.430 1.00 86.62 100 GLY A C 1
ATOM 735 O O . GLY A 1 100 ? -12.267 6.805 12.201 1.00 86.62 100 GLY A O 1
ATOM 736 N N . ALA A 1 101 ? -10.745 8.392 11.749 1.00 87.56 101 ALA A N 1
ATOM 737 C CA . ALA A 1 101 ? -10.890 9.085 13.033 1.00 87.56 101 ALA A CA 1
ATOM 738 C C . ALA A 1 101 ? -12.297 9.690 13.232 1.00 87.56 101 ALA A C 1
ATOM 740 O O . ALA A 1 101 ? -12.794 9.748 14.359 1.00 87.56 101 ALA A O 1
ATOM 741 N N . TRP A 1 102 ? -12.967 10.075 12.141 1.00 91.44 102 TRP A N 1
ATOM 742 C CA . TRP A 1 102 ? -14.317 10.654 12.156 1.00 91.44 102 TRP A CA 1
ATOM 743 C C . TRP A 1 102 ? -15.437 9.612 12.040 1.00 91.44 102 TRP A C 1
ATOM 745 O O . TRP A 1 102 ? -16.613 9.962 12.103 1.00 91.44 102 TRP A O 1
ATOM 755 N N . ILE A 1 103 ? -15.096 8.330 11.885 1.00 93.00 103 ILE A N 1
ATOM 756 C CA . ILE A 1 103 ? -16.078 7.246 11.799 1.00 93.00 103 ILE A CA 1
ATOM 757 C C . ILE A 1 103 ? -16.612 6.916 13.206 1.00 93.00 103 ILE A C 1
ATOM 759 O O . ILE A 1 103 ? -15.819 6.886 14.159 1.00 93.00 103 ILE A O 1
ATOM 763 N N . PRO A 1 104 ? -17.925 6.640 13.363 1.00 91.81 104 PRO A N 1
ATOM 764 C CA . PRO A 1 104 ? -18.495 6.193 14.632 1.00 91.81 104 PRO A CA 1
ATOM 765 C C . PRO A 1 104 ? -17.783 4.954 15.180 1.00 91.81 104 PRO A C 1
ATOM 767 O O . PRO A 1 104 ? -17.335 4.088 14.422 1.00 91.81 104 PRO A O 1
ATOM 770 N N . MET A 1 105 ? -17.652 4.878 16.504 1.00 88.69 105 MET A N 1
ATOM 771 C CA . MET A 1 105 ? -16.766 3.924 17.178 1.00 88.69 105 MET A CA 1
ATOM 772 C C . MET A 1 105 ? -17.071 2.463 16.821 1.00 88.69 105 MET A C 1
ATOM 774 O O . MET A 1 105 ? -16.154 1.663 16.632 1.00 88.69 105 MET A O 1
ATOM 778 N N . GLU A 1 106 ? -18.349 2.138 16.662 1.00 91.56 106 GLU A N 1
ATOM 779 C CA . GLU A 1 106 ? -18.870 0.827 16.294 1.00 91.56 106 GLU A CA 1
ATOM 780 C C . GLU A 1 106 ? -18.425 0.355 14.896 1.00 91.56 106 GLU A C 1
ATOM 782 O O . GLU A 1 106 ? -18.264 -0.846 14.679 1.00 91.56 106 GLU A O 1
ATOM 787 N N . PHE A 1 107 ? -18.141 1.276 13.967 1.00 93.38 107 PHE A N 1
ATOM 788 C CA . PHE A 1 107 ? -17.752 0.955 12.587 1.00 93.38 107 PHE A CA 1
ATOM 789 C C . PHE A 1 107 ? -16.250 1.095 12.318 1.00 93.38 107 PHE A C 1
ATOM 791 O O . PHE A 1 107 ? -15.765 0.605 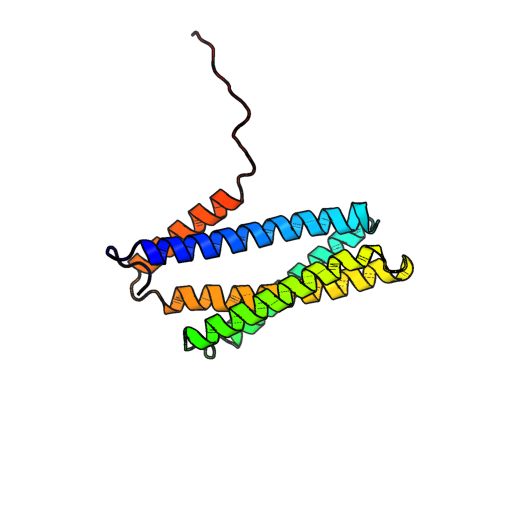11.295 1.00 93.38 107 PHE A O 1
ATOM 798 N N . ARG A 1 108 ? -15.484 1.705 13.234 1.00 92.56 108 ARG A N 1
ATOM 799 C CA . ARG A 1 108 ? -14.043 1.981 13.058 1.00 92.56 108 ARG A CA 1
ATOM 800 C C . ARG A 1 108 ? -13.224 0.751 12.685 1.00 92.56 108 ARG A C 1
ATOM 802 O O . ARG A 1 108 ? -12.353 0.836 11.826 1.00 92.56 108 ARG A O 1
ATOM 809 N N . PHE A 1 109 ? -13.503 -0.396 13.303 1.00 92.56 109 PHE A N 1
ATOM 810 C CA . PHE A 1 109 ? -12.751 -1.623 13.031 1.00 92.56 109 PHE A CA 1
ATOM 811 C C . PHE A 1 109 ? -12.990 -2.149 11.609 1.00 92.56 109 PHE A C 1
ATOM 813 O O . PHE A 1 109 ? -12.033 -2.415 10.885 1.00 92.56 109 PHE A O 1
ATOM 820 N N . GLY A 1 110 ? -14.253 -2.247 11.182 1.00 93.62 110 GLY A N 1
ATOM 821 C CA . GLY A 1 110 ? -14.590 -2.675 9.821 1.00 93.62 110 GLY A CA 1
ATOM 822 C C . GLY A 1 110 ? -14.067 -1.696 8.768 1.00 93.62 110 GLY A C 1
ATOM 823 O O . GLY A 1 110 ? -13.500 -2.112 7.759 1.00 93.62 110 GLY A O 1
ATOM 824 N N . TYR A 1 111 ? -14.173 -0.395 9.047 1.00 94.38 111 TYR A N 1
ATOM 825 C CA . TYR A 1 111 ? -13.627 0.653 8.190 1.00 94.38 111 TYR A CA 1
ATOM 826 C C . TYR A 1 111 ? -12.100 0.553 8.052 1.00 94.38 111 TYR A C 1
ATOM 828 O O . TYR A 1 111 ? -11.578 0.652 6.941 1.00 94.38 111 TYR A O 1
ATOM 836 N N . ALA A 1 112 ? -11.381 0.295 9.150 1.00 92.94 112 ALA A N 1
ATOM 837 C CA . ALA A 1 112 ? -9.931 0.104 9.142 1.00 92.94 112 ALA A CA 1
ATOM 838 C C . ALA A 1 112 ? -9.506 -1.113 8.304 1.00 92.94 112 ALA A C 1
ATOM 840 O O . ALA A 1 112 ? -8.544 -1.022 7.545 1.00 92.94 112 ALA A O 1
ATOM 841 N N . ILE A 1 113 ? -10.244 -2.229 8.379 1.00 94.38 113 ILE A N 1
ATOM 842 C CA . ILE A 1 113 ? -10.006 -3.390 7.507 1.00 94.38 113 ILE A CA 1
ATOM 843 C C . ILE A 1 113 ? -10.222 -3.009 6.039 1.00 94.38 113 ILE A C 1
ATOM 845 O O . ILE A 1 113 ? -9.349 -3.252 5.209 1.00 94.38 113 ILE A O 1
ATOM 849 N N . ALA A 1 114 ? -11.361 -2.395 5.710 1.00 94.19 114 ALA A N 1
ATOM 850 C CA . ALA A 1 114 ? -11.712 -2.074 4.328 1.00 94.19 114 ALA A CA 1
ATOM 851 C C . ALA A 1 114 ? -10.710 -1.100 3.684 1.00 94.19 114 ALA A C 1
ATOM 853 O O . ALA A 1 114 ? -10.200 -1.353 2.591 1.00 94.19 114 ALA A O 1
ATOM 854 N N . THR A 1 115 ? -10.384 -0.011 4.379 1.00 92.69 115 THR A N 1
ATOM 855 C CA . THR A 1 115 ? -9.431 0.998 3.894 1.00 92.69 115 THR A CA 1
ATOM 856 C C . THR A 1 115 ? -7.990 0.488 3.888 1.00 92.69 115 THR A C 1
ATOM 858 O O . THR A 1 115 ? -7.251 0.774 2.946 1.00 92.69 115 THR A O 1
ATOM 861 N N . GLY A 1 116 ? -7.603 -0.345 4.861 1.00 90.50 116 GLY A N 1
ATOM 862 C CA . GLY A 1 116 ? -6.315 -1.039 4.869 1.00 90.50 116 GLY A CA 1
ATOM 863 C C . GLY A 1 116 ? -6.153 -1.987 3.676 1.00 90.50 116 GLY A C 1
ATOM 864 O O . GLY A 1 116 ? -5.124 -1.958 3.004 1.00 90.50 116 GLY A O 1
ATOM 865 N N . ILE A 1 117 ? -7.184 -2.774 3.350 1.00 91.25 117 ILE A N 1
ATOM 866 C CA . ILE A 1 117 ? -7.193 -3.644 2.163 1.00 91.25 117 ILE A CA 1
ATOM 867 C C . ILE A 1 117 ? -7.107 -2.816 0.876 1.00 91.25 117 ILE A C 1
ATOM 869 O O . ILE A 1 117 ? -6.304 -3.142 0.000 1.00 91.25 117 ILE A O 1
ATOM 873 N N . ALA A 1 118 ? -7.879 -1.730 0.762 1.00 90.56 118 ALA A N 1
ATOM 874 C CA . ALA A 1 118 ? -7.814 -0.832 -0.392 1.00 90.56 118 ALA A CA 1
ATOM 875 C C . ALA A 1 118 ? -6.399 -0.258 -0.578 1.00 90.56 118 ALA A C 1
ATOM 877 O O . ALA A 1 118 ? -5.830 -0.331 -1.667 1.00 90.56 118 ALA A O 1
ATOM 878 N N . PHE A 1 119 ? -5.771 0.204 0.504 1.00 88.50 119 PHE A N 1
ATOM 879 C CA . PHE A 1 119 ? -4.387 0.664 0.468 1.00 88.50 119 PHE A CA 1
ATOM 880 C C . PHE A 1 119 ? -3.428 -0.424 -0.040 1.00 88.50 119 PHE A C 1
ATOM 882 O O . PHE A 1 119 ? -2.610 -0.158 -0.922 1.00 88.50 119 PHE A O 1
ATOM 889 N N . ARG A 1 120 ? -3.562 -1.668 0.442 1.00 87.00 120 ARG A N 1
ATOM 890 C CA . ARG A 1 120 ? -2.724 -2.798 -0.000 1.00 87.00 120 ARG A CA 1
ATOM 891 C C . ARG A 1 120 ? -2.930 -3.153 -1.473 1.00 87.00 120 ARG A C 1
ATOM 893 O O . ARG A 1 120 ? -1.949 -3.432 -2.158 1.00 87.00 120 ARG A O 1
ATOM 900 N N . LEU A 1 121 ? -4.161 -3.081 -1.980 1.00 86.12 121 LEU A N 1
ATOM 901 C CA . LEU A 1 121 ? -4.461 -3.264 -3.406 1.00 86.12 121 LEU A CA 1
ATOM 902 C C . LEU A 1 121 ? -3.776 -2.194 -4.269 1.00 86.12 121 LEU A C 1
ATOM 904 O O . LEU A 1 121 ? -3.146 -2.516 -5.277 1.00 86.12 121 LEU A O 1
ATOM 908 N N . GLY A 1 122 ? -3.847 -0.928 -3.847 1.00 85.00 122 GLY A N 1
ATOM 909 C CA . GLY A 1 122 ? -3.149 0.176 -4.510 1.00 85.00 122 GLY A CA 1
ATOM 910 C C . GLY A 1 122 ? -1.643 0.006 -4.513 1.00 85.00 122 GLY A C 1
ATOM 911 O O . GLY A 1 122 ? -0.994 0.170 -5.547 1.00 85.00 122 GLY A O 1
ATOM 912 N N . PHE A 1 123 ? -1.091 -0.369 -3.360 1.00 83.06 123 PHE A N 1
ATOM 913 C CA . PHE A 1 123 ? 0.336 -0.603 -3.233 1.00 83.06 123 PHE A CA 1
ATOM 914 C C . PHE A 1 123 ? 0.810 -1.752 -4.127 1.00 83.06 123 PHE A C 1
ATOM 916 O O . PHE A 1 123 ? 1.831 -1.606 -4.794 1.00 83.06 123 PHE A O 1
ATOM 923 N N . ALA A 1 124 ? 0.059 -2.853 -4.218 1.00 82.94 124 ALA A N 1
ATOM 924 C CA . ALA A 1 124 ? 0.387 -3.958 -5.117 1.00 82.94 124 ALA A CA 1
ATOM 925 C C . ALA A 1 124 ? 0.401 -3.501 -6.589 1.00 82.94 124 ALA A C 1
ATOM 927 O O . ALA A 1 124 ? 1.371 -3.740 -7.313 1.00 82.94 124 ALA A O 1
ATOM 928 N N . ALA A 1 125 ? -0.617 -2.746 -7.020 1.00 79.38 125 ALA A N 1
ATOM 929 C CA . ALA A 1 125 ? -0.675 -2.169 -8.367 1.00 79.38 125 ALA A CA 1
ATOM 930 C C . ALA A 1 125 ? 0.472 -1.180 -8.660 1.00 79.38 125 ALA A C 1
ATOM 932 O O . ALA A 1 125 ? 0.829 -0.979 -9.818 1.00 79.38 125 ALA A O 1
ATOM 933 N N . TYR A 1 126 ? 1.067 -0.582 -7.627 1.00 80.88 126 TYR A N 1
ATOM 934 C CA . TYR A 1 126 ? 2.267 0.245 -7.728 1.00 80.88 126 TYR A CA 1
ATOM 935 C C . TYR A 1 126 ? 3.567 -0.584 -7.736 1.00 80.88 126 TYR A C 1
ATOM 937 O O . TYR A 1 126 ? 4.488 -0.278 -8.496 1.00 80.88 126 TYR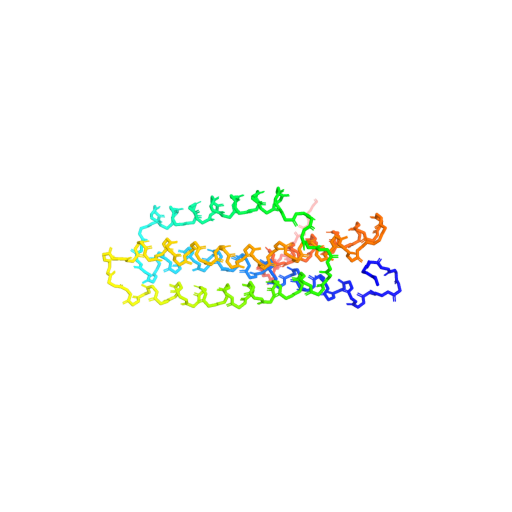 A O 1
ATOM 945 N N . ASP A 1 127 ? 3.663 -1.637 -6.920 1.00 80.94 127 ASP A N 1
ATOM 946 C CA . ASP A 1 127 ? 4.885 -2.429 -6.749 1.00 80.94 127 ASP A CA 1
ATOM 947 C C . ASP A 1 127 ? 5.180 -3.381 -7.897 1.00 80.94 127 ASP A C 1
ATOM 949 O O . ASP A 1 127 ? 6.293 -3.409 -8.429 1.00 80.94 127 ASP A O 1
ATOM 953 N N . ILE A 1 128 ? 4.166 -4.117 -8.325 1.00 80.50 128 ILE A N 1
ATOM 954 C CA . ILE A 1 128 ? 4.297 -5.126 -9.368 1.00 80.50 128 ILE A CA 1
ATOM 955 C C . ILE A 1 128 ? 4.891 -4.541 -10.661 1.00 80.50 128 ILE A C 1
ATOM 957 O O . ILE A 1 128 ? 5.876 -5.092 -11.167 1.00 80.50 128 ILE A O 1
ATOM 961 N N . PRO A 1 129 ? 4.382 -3.419 -11.212 1.00 75.25 129 PRO A N 1
ATOM 962 C CA . PRO A 1 129 ? 4.914 -2.884 -12.458 1.00 75.25 129 PRO A CA 1
ATOM 963 C C . PRO A 1 129 ? 6.304 -2.284 -12.283 1.00 75.25 129 PRO A C 1
ATOM 965 O O . PRO A 1 129 ? 7.098 -2.330 -13.217 1.00 75.25 129 PRO A O 1
ATOM 968 N N . GLN A 1 130 ? 6.631 -1.764 -11.096 1.00 74.06 130 GLN A N 1
ATOM 969 C CA . GLN A 1 130 ? 7.970 -1.264 -10.793 1.00 74.06 130 GLN A CA 1
ATOM 970 C C . GLN A 1 130 ? 9.000 -2.404 -10.796 1.00 74.06 130 GLN A C 1
ATOM 972 O O . GLN A 1 130 ? 10.080 -2.259 -11.372 1.00 74.06 130 GLN A O 1
ATOM 977 N N . ASN A 1 131 ? 8.657 -3.556 -10.211 1.00 75.31 131 ASN A N 1
ATOM 978 C CA . ASN A 1 131 ? 9.492 -4.756 -10.273 1.00 75.31 131 ASN A CA 1
ATOM 979 C C . ASN A 1 131 ? 9.637 -5.265 -11.720 1.00 75.31 131 ASN A C 1
ATOM 981 O O . ASN A 1 131 ? 10.749 -5.588 -12.147 1.00 75.31 131 ASN A O 1
ATOM 985 N N . ALA A 1 132 ? 8.555 -5.252 -12.505 1.00 72.44 132 ALA A N 1
ATOM 986 C CA . ALA A 1 132 ? 8.578 -5.643 -13.917 1.00 72.44 132 ALA A CA 1
ATOM 987 C C . ALA A 1 132 ? 9.406 -4.686 -14.799 1.00 72.44 132 ALA A C 1
ATOM 989 O O . ALA A 1 132 ? 10.188 -5.137 -15.635 1.00 72.44 132 ALA A O 1
ATOM 990 N N . LEU A 1 133 ? 9.296 -3.368 -14.598 1.00 69.12 133 LEU A N 1
ATOM 991 C CA . LEU A 1 133 ? 10.063 -2.348 -15.325 1.00 69.12 133 LEU A CA 1
ATOM 992 C C . LEU A 1 133 ? 11.570 -2.544 -15.171 1.00 69.12 133 LEU A C 1
ATOM 994 O O . LEU A 1 133 ? 12.306 -2.419 -16.146 1.00 69.12 133 LEU A O 1
ATOM 998 N N . MET A 1 134 ? 12.031 -2.889 -13.968 1.00 66.00 134 MET A N 1
ATOM 999 C CA . MET A 1 134 ? 13.448 -3.167 -13.725 1.00 66.00 134 MET A CA 1
ATOM 1000 C C . MET A 1 134 ? 13.921 -4.441 -14.436 1.00 66.00 134 MET A C 1
ATOM 1002 O O . MET A 1 134 ? 15.018 -4.460 -15.001 1.00 66.00 134 MET A O 1
ATOM 1006 N N . ALA A 1 135 ? 13.089 -5.487 -14.460 1.00 67.00 135 ALA A N 1
ATOM 1007 C CA . ALA A 1 135 ? 13.388 -6.718 -15.188 1.00 67.00 135 ALA A CA 1
ATOM 1008 C C . ALA A 1 135 ? 13.454 -6.490 -16.710 1.00 67.00 135 ALA A C 1
ATOM 1010 O O . ALA A 1 135 ? 14.371 -6.981 -17.364 1.00 67.00 135 ALA A O 1
ATOM 1011 N N . LEU A 1 136 ? 12.535 -5.692 -17.266 1.00 64.69 136 LEU A N 1
ATOM 1012 C CA . LEU A 1 136 ? 12.492 -5.353 -18.695 1.00 64.69 136 LEU A CA 1
ATOM 1013 C C . LEU A 1 136 ? 13.613 -4.398 -19.123 1.00 64.69 136 LEU A C 1
ATOM 1015 O O . LEU A 1 136 ? 14.081 -4.454 -20.257 1.00 64.69 136 LEU A O 1
ATOM 1019 N N . ALA A 1 137 ? 14.042 -3.497 -18.240 1.00 60.22 137 ALA A N 1
ATOM 1020 C CA . ALA A 1 137 ? 15.023 -2.472 -18.578 1.00 60.22 137 ALA A CA 1
ATOM 1021 C C . ALA A 1 137 ? 16.488 -2.946 -18.492 1.00 60.22 137 ALA A C 1
ATOM 1023 O O . ALA A 1 137 ? 17.392 -2.177 -18.841 1.00 60.22 137 ALA A O 1
ATOM 1024 N N . THR A 1 138 ? 16.721 -4.189 -18.054 1.00 60.06 138 THR A N 1
ATOM 1025 C CA . THR A 1 138 ? 18.047 -4.799 -17.892 1.00 60.06 138 THR A CA 1
ATOM 1026 C C . THR A 1 138 ? 18.292 -5.911 -18.912 1.00 60.06 138 THR A C 1
ATOM 1028 O O . THR A 1 138 ? 17.628 -6.950 -18.907 1.00 60.06 138 THR A O 1
ATOM 1031 N N . ALA A 1 139 ? 19.281 -5.699 -19.783 1.00 59.47 139 ALA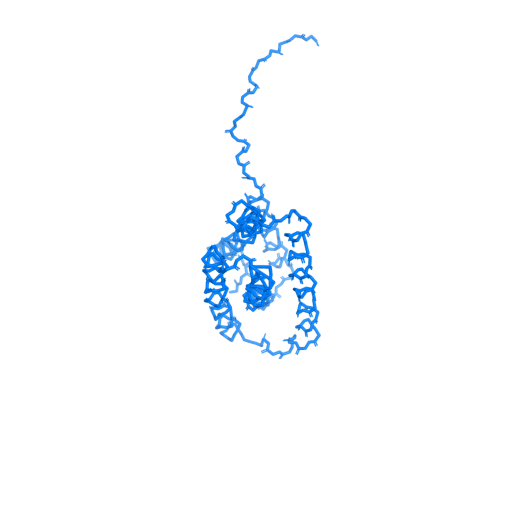 A N 1
ATOM 1032 C CA . ALA A 1 139 ? 19.604 -6.620 -20.873 1.00 59.47 139 ALA A CA 1
ATOM 1033 C C . ALA A 1 139 ? 20.592 -7.725 -20.462 1.00 59.47 139 ALA A C 1
ATOM 1035 O O . ALA A 1 139 ? 20.480 -8.845 -20.951 1.00 59.47 139 ALA A O 1
ATOM 1036 N N . ASP A 1 140 ? 21.531 -7.432 -19.555 1.00 66.81 140 ASP A N 1
ATOM 1037 C CA . ASP A 1 140 ? 22.598 -8.359 -19.171 1.00 66.81 140 ASP A CA 1
ATOM 1038 C C . ASP A 1 140 ? 22.608 -8.692 -17.661 1.00 66.81 140 ASP A C 1
ATOM 1040 O O . ASP A 1 140 ? 22.161 -7.888 -16.830 1.00 66.81 140 ASP A O 1
ATOM 1044 N N . PRO A 1 141 ? 23.130 -9.874 -17.278 1.00 58.59 141 PRO A N 1
ATOM 1045 C CA . PRO A 1 141 ? 23.204 -10.304 -15.882 1.00 58.59 141 PRO A CA 1
ATOM 1046 C C . PRO A 1 141 ? 24.000 -9.358 -14.968 1.00 58.59 141 PRO A C 1
ATOM 1048 O O . PRO A 1 141 ? 23.644 -9.212 -13.799 1.00 58.59 141 PRO A O 1
ATOM 1051 N N . HIS A 1 142 ? 25.033 -8.674 -15.474 1.00 58.59 142 HIS A N 1
ATOM 1052 C CA . HIS A 1 142 ? 25.852 -7.755 -14.676 1.00 58.59 142 HIS A CA 1
ATOM 1053 C C . HIS A 1 142 ? 25.119 -6.434 -14.387 1.00 58.59 142 HIS A C 1
ATOM 1055 O O . HIS A 1 142 ? 25.163 -5.936 -13.259 1.00 58.59 142 HIS A O 1
ATOM 1061 N N . SER A 1 143 ? 24.368 -5.900 -15.352 1.00 57.47 143 SER A N 1
ATOM 1062 C CA . SER A 1 143 ? 23.457 -4.764 -15.164 1.00 57.47 143 SER A CA 1
ATOM 1063 C C . SER A 1 143 ? 22.344 -5.085 -14.169 1.00 57.47 143 SER A C 1
ATOM 1065 O O . SER A 1 143 ? 22.013 -4.242 -13.334 1.00 57.47 143 SER A O 1
ATOM 1067 N N . ARG A 1 144 ? 21.803 -6.314 -14.189 1.00 61.16 144 ARG A N 1
ATOM 1068 C CA . ARG A 1 144 ? 20.830 -6.784 -13.182 1.00 61.16 144 ARG A CA 1
ATOM 1069 C C . ARG A 1 144 ? 21.424 -6.775 -11.778 1.00 61.16 144 ARG A C 1
ATOM 1071 O O . ARG A 1 144 ? 20.788 -6.275 -10.854 1.00 61.16 144 ARG A O 1
ATOM 1078 N N . LEU A 1 145 ? 22.656 -7.260 -11.635 1.00 62.19 145 LEU A N 1
ATOM 1079 C CA . LEU A 1 145 ? 23.372 -7.311 -10.359 1.00 62.19 145 LEU A CA 1
ATOM 1080 C C . LEU A 1 145 ? 23.669 -5.911 -9.799 1.00 62.19 145 LEU A C 1
ATOM 1082 O O . LEU A 1 145 ? 23.484 -5.680 -8.607 1.00 62.19 145 LEU A O 1
ATOM 1086 N N . ARG A 1 146 ? 24.055 -4.954 -10.655 1.00 61.56 146 ARG A N 1
ATOM 1087 C CA . ARG A 1 146 ? 24.290 -3.548 -10.266 1.00 61.56 146 ARG A CA 1
ATOM 1088 C C . ARG A 1 146 ? 23.023 -2.827 -9.812 1.00 61.56 146 ARG A C 1
ATOM 1090 O O . ARG A 1 146 ? 23.070 -2.020 -8.888 1.00 61.56 146 ARG A O 1
ATOM 1097 N N . ILE A 1 147 ? 21.889 -3.100 -10.452 1.00 60.78 147 ILE A N 1
ATOM 1098 C CA . ILE A 1 147 ? 20.607 -2.518 -10.038 1.00 60.78 147 ILE A CA 1
ATOM 1099 C C . ILE A 1 147 ? 20.109 -3.177 -8.752 1.00 60.78 147 ILE A C 1
ATOM 1101 O O . ILE A 1 147 ? 19.645 -2.475 -7.857 1.00 60.78 147 ILE A O 1
ATOM 1105 N N . ALA A 1 148 ? 20.254 -4.497 -8.618 1.00 60.41 148 ALA A N 1
ATOM 1106 C CA . ALA A 1 148 ? 19.903 -5.214 -7.395 1.00 60.41 148 ALA A CA 1
ATOM 1107 C C . ALA A 1 148 ? 20.741 -4.754 -6.189 1.00 60.41 148 ALA A C 1
ATOM 1109 O O . ALA A 1 148 ? 20.194 -4.554 -5.107 1.00 60.41 148 ALA A O 1
ATOM 1110 N N . SER A 1 149 ? 22.044 -4.515 -6.364 1.00 59.66 149 SER A N 1
ATOM 1111 C CA . SER A 1 149 ? 22.889 -3.998 -5.284 1.00 59.66 149 SER A CA 1
ATOM 1112 C C . SER A 1 149 ? 22.519 -2.562 -4.910 1.00 59.66 149 SER A C 1
ATOM 1114 O O . SER A 1 149 ? 22.329 -2.286 -3.728 1.00 59.66 149 SER A O 1
ATOM 1116 N N . ALA A 1 150 ? 22.307 -1.669 -5.886 1.00 59.56 150 ALA A N 1
ATOM 1117 C CA . ALA A 1 150 ? 21.800 -0.320 -5.619 1.00 59.56 150 ALA A CA 1
ATOM 1118 C C . ALA A 1 150 ? 20.459 -0.359 -4.860 1.00 59.56 150 ALA A C 1
ATOM 1120 O O . ALA A 1 150 ? 20.270 0.377 -3.895 1.00 59.56 150 ALA A O 1
ATOM 1121 N N . ARG A 1 151 ? 19.556 -1.274 -5.234 1.00 63.50 151 ARG A N 1
ATOM 1122 C CA . ARG A 1 151 ? 18.261 -1.496 -4.575 1.00 63.50 151 ARG A CA 1
ATOM 1123 C C . ARG A 1 151 ? 18.413 -1.842 -3.093 1.00 63.50 151 ARG A C 1
ATOM 1125 O O . ARG A 1 151 ? 17.711 -1.266 -2.264 1.00 63.50 151 ARG A O 1
ATOM 1132 N N . ILE A 1 152 ? 19.319 -2.761 -2.764 1.00 63.53 152 ILE A N 1
ATOM 1133 C CA . ILE A 1 152 ? 19.578 -3.193 -1.384 1.00 63.53 152 ILE A CA 1
ATOM 1134 C C . ILE A 1 152 ? 20.197 -2.049 -0.574 1.00 63.53 152 ILE A C 1
ATOM 1136 O O . ILE A 1 152 ? 19.740 -1.789 0.535 1.00 63.53 152 ILE A O 1
ATOM 1140 N N . TRP A 1 153 ? 21.157 -1.311 -1.140 1.00 61.62 153 TRP A N 1
ATOM 1141 C CA . TRP A 1 153 ? 21.757 -0.144 -0.483 1.00 61.62 153 TRP A CA 1
ATOM 1142 C C . TRP A 1 153 ? 20.732 0.953 -0.181 1.00 61.62 153 TRP A C 1
ATOM 1144 O O . TRP A 1 153 ? 20.685 1.449 0.942 1.00 61.62 153 TRP A O 1
ATOM 1154 N N . PHE A 1 154 ? 19.870 1.300 -1.141 1.00 59.16 154 PHE A N 1
ATOM 1155 C CA . PHE A 1 154 ? 18.822 2.302 -0.928 1.00 59.16 154 PHE A CA 1
ATOM 1156 C C . PHE A 1 154 ? 17.716 1.809 0.015 1.00 59.16 154 PHE A C 1
ATOM 1158 O O . PHE A 1 154 ? 17.230 2.580 0.835 1.00 59.16 154 PHE A O 1
ATOM 1165 N N . SER A 1 155 ? 17.357 0.524 -0.026 1.00 56.44 155 SER A N 1
ATOM 1166 C CA . SER A 1 155 ? 16.410 -0.053 0.943 1.00 56.44 155 SER A CA 1
ATOM 1167 C C . SER A 1 155 ? 16.985 -0.054 2.361 1.00 56.44 155 SER A C 1
ATOM 1169 O O . SER A 1 155 ? 16.282 0.286 3.305 1.00 56.44 155 SER A O 1
ATOM 1171 N N . GLY A 1 156 ? 18.277 -0.364 2.506 1.00 56.62 156 GLY A N 1
ATOM 1172 C CA . GLY A 1 156 ? 18.998 -0.270 3.773 1.00 56.62 156 GLY A CA 1
ATOM 1173 C C . GLY A 1 156 ? 19.104 1.168 4.281 1.00 56.62 156 GLY A C 1
ATOM 1174 O O . GLY A 1 156 ? 18.880 1.406 5.460 1.00 56.62 156 GLY A O 1
ATOM 1175 N N . ALA A 1 157 ? 19.354 2.140 3.398 1.00 57.31 157 ALA A N 1
ATOM 1176 C CA . ALA A 1 157 ? 19.375 3.559 3.754 1.00 57.31 157 ALA A CA 1
ATOM 1177 C C . ALA A 1 157 ? 18.000 4.075 4.222 1.00 57.31 157 ALA A C 1
ATOM 1179 O O . ALA A 1 157 ? 17.945 4.878 5.149 1.00 57.31 157 ALA A O 1
ATOM 1180 N N . ALA A 1 158 ? 16.896 3.582 3.643 1.00 54.12 158 ALA A N 1
ATOM 1181 C CA . ALA A 1 158 ? 15.538 3.886 4.114 1.00 54.12 158 ALA A CA 1
ATOM 1182 C C . ALA A 1 158 ? 15.255 3.345 5.526 1.00 54.12 158 ALA A C 1
ATOM 1184 O O . ALA A 1 158 ? 14.398 3.878 6.226 1.00 54.12 158 ALA A O 1
ATOM 1185 N N . LEU A 1 159 ? 15.964 2.287 5.932 1.00 52.34 159 LEU A N 1
ATOM 1186 C CA . LEU A 1 159 ? 15.809 1.620 7.223 1.00 52.34 159 LEU A CA 1
ATOM 1187 C C . LEU A 1 159 ? 16.702 2.212 8.325 1.00 52.34 159 LEU A C 1
ATOM 1189 O O . LEU A 1 159 ? 16.666 1.721 9.450 1.00 52.34 159 LEU A O 1
ATOM 1193 N N . VAL A 1 160 ? 17.514 3.233 8.029 1.00 49.59 160 VAL A N 1
ATOM 1194 C CA . VAL A 1 160 ? 18.308 3.942 9.042 1.00 49.59 160 VAL A CA 1
ATOM 1195 C C . VAL A 1 160 ? 17.568 5.219 9.444 1.00 49.59 160 VAL A C 1
ATOM 1197 O O . VAL A 1 160 ? 17.852 6.288 8.901 1.00 49.59 160 VAL A O 1
ATOM 1200 N N . PRO A 1 161 ? 16.650 5.183 10.427 1.00 50.34 161 PRO A N 1
ATOM 1201 C CA . PRO A 1 161 ? 16.394 6.381 11.195 1.00 50.34 161 PRO A CA 1
ATOM 1202 C C . PRO A 1 161 ? 17.665 6.649 12.011 1.00 50.34 161 PRO A C 1
ATOM 1204 O O . PRO A 1 161 ? 18.056 5.849 12.856 1.00 50.34 161 PRO A O 1
ATOM 1207 N N . ALA A 1 162 ? 18.347 7.747 11.688 1.00 49.06 162 ALA A N 1
ATOM 1208 C CA . ALA A 1 162 ? 19.262 8.469 12.566 1.00 49.06 162 ALA A CA 1
ATOM 1209 C C . ALA A 1 162 ? 20.078 7.610 13.559 1.00 49.06 162 ALA A C 1
ATOM 1211 O O . ALA A 1 162 ? 19.859 7.656 14.766 1.00 49.06 162 ALA A O 1
ATOM 1212 N N . ARG A 1 163 ? 21.127 6.927 13.083 1.00 42.38 163 ARG A N 1
ATOM 1213 C CA . ARG A 1 163 ? 22.294 6.645 13.938 1.00 42.38 163 ARG A CA 1
ATOM 1214 C C . ARG A 1 163 ? 23.335 7.754 13.781 1.00 42.38 163 ARG A C 1
ATOM 1216 O O . ARG A 1 163 ? 24.502 7.505 13.520 1.00 42.38 163 ARG A O 1
ATOM 1223 N N . SER A 1 164 ? 22.894 9.000 13.917 1.00 45.62 164 SER A N 1
ATOM 1224 C CA . SER A 1 164 ? 23.749 10.184 14.034 1.00 45.62 164 SER A CA 1
ATOM 1225 C C . SER A 1 164 ? 23.400 10.875 15.346 1.00 45.62 164 SER A C 1
ATOM 1227 O O . SER A 1 164 ? 22.744 11.910 15.369 1.00 45.62 164 SER A O 1
ATOM 1229 N N . GLY A 1 165 ? 23.749 10.224 16.452 1.00 42.97 165 GLY A N 1
ATOM 1230 C CA . GLY A 1 165 ? 23.378 10.701 17.778 1.00 42.97 165 GLY A CA 1
ATOM 1231 C C . GLY A 1 165 ? 23.789 9.758 18.895 1.00 42.97 165 GLY A C 1
ATOM 1232 O O . GLY A 1 165 ? 22.969 9.444 19.736 1.00 42.97 165 GLY A O 1
ATOM 1233 N N . HIS A 1 166 ? 25.020 9.253 18.869 1.00 36.69 166 HIS A N 1
ATOM 1234 C CA . HIS A 1 166 ? 25.799 9.036 20.088 1.00 36.69 166 HIS A CA 1
ATOM 1235 C C . HIS A 1 166 ? 27.265 8.911 19.681 1.00 36.69 166 HIS A C 1
ATOM 1237 O O . HIS A 1 166 ? 27.776 7.855 19.318 1.00 36.69 166 HIS A O 1
ATOM 1243 N N . THR A 1 167 ? 27.909 10.072 19.682 1.00 47.03 167 THR A N 1
ATOM 1244 C CA . THR A 1 167 ? 29.316 10.243 20.017 1.00 47.03 167 THR A CA 1
ATOM 1245 C C . THR A 1 167 ? 29.703 9.302 21.158 1.00 47.03 167 THR A C 1
ATOM 1247 O O . THR A 1 167 ? 29.226 9.457 22.278 1.00 47.03 167 THR A O 1
ATOM 1250 N N . VAL A 1 168 ? 30.611 8.371 20.881 1.00 41.00 168 VAL A N 1
ATOM 1251 C CA . VAL A 1 168 ? 31.595 7.924 21.870 1.00 41.00 168 VAL A CA 1
ATOM 1252 C C . VAL A 1 168 ? 32.956 8.253 21.269 1.00 41.00 168 VAL A C 1
ATOM 1254 O O . VAL A 1 168 ? 33.532 7.487 20.501 1.00 41.00 168 VAL A O 1
ATOM 1257 N N . ARG A 1 169 ? 33.387 9.489 21.536 1.00 39.34 169 ARG A N 1
ATOM 1258 C CA . ARG A 1 169 ? 34.803 9.829 21.655 1.00 39.34 169 ARG A CA 1
ATOM 1259 C C . ARG A 1 169 ? 35.221 9.482 23.086 1.00 39.34 169 ARG A C 1
ATOM 1261 O O . ARG A 1 169 ? 34.450 9.761 24.000 1.00 39.34 169 ARG A O 1
ATOM 1268 N N . ASP A 1 170 ? 36.443 8.959 23.189 1.00 38.44 170 ASP A N 1
ATOM 1269 C CA . ASP A 1 170 ? 37.304 8.795 24.375 1.00 38.44 170 ASP A CA 1
ATOM 1270 C C . ASP A 1 170 ? 36.856 7.729 25.398 1.00 38.44 170 ASP A C 1
ATOM 1272 O O . ASP A 1 170 ? 35.671 7.560 25.651 1.00 38.44 170 ASP A O 1
ATOM 1276 N N . CYS A 1 171 ? 37.709 6.890 25.998 1.00 32.97 171 CYS A N 1
ATOM 1277 C CA . CYS A 1 171 ? 39.153 6.887 26.302 1.00 32.97 171 CYS A CA 1
ATOM 1278 C C . CYS A 1 171 ? 39.688 5.441 26.114 1.00 32.97 171 CYS A C 1
ATOM 1280 O O . CYS A 1 171 ? 38.917 4.497 26.243 1.00 32.97 171 CYS A O 1
ATOM 1282 N N . GLY A 1 172 ? 40.943 5.172 25.746 1.00 36.09 172 GLY A N 1
ATOM 1283 C CA . GLY A 1 172 ? 42.120 5.372 26.599 1.00 36.09 172 GLY A CA 1
ATOM 1284 C C . GLY A 1 172 ? 42.442 4.101 27.413 1.00 36.09 172 GLY A C 1
ATOM 1285 O O . GLY A 1 172 ? 41.633 3.686 28.233 1.00 36.09 172 GLY A O 1
ATOM 1286 N N . ASP A 1 173 ? 43.638 3.546 27.188 1.00 36.47 173 ASP A N 1
ATOM 1287 C CA . ASP A 1 173 ? 44.435 2.691 28.092 1.00 36.47 173 ASP A CA 1
ATOM 1288 C C . ASP A 1 173 ? 43.939 1.289 28.508 1.00 36.47 173 ASP A C 1
ATOM 1290 O O . ASP A 1 173 ? 43.281 1.125 29.539 1.00 36.47 173 ASP A O 1
ATOM 1294 N N . ARG A 1 174 ? 44.450 0.248 27.830 1.00 36.44 174 ARG A N 1
ATOM 1295 C CA . ARG A 1 174 ? 45.551 -0.617 28.329 1.00 36.44 174 ARG A CA 1
ATOM 1296 C C . ARG A 1 174 ? 45.821 -1.818 27.424 1.00 36.44 174 ARG A C 1
ATOM 1298 O O . ARG A 1 174 ? 44.846 -2.478 27.010 1.00 36.44 174 ARG A O 1
#

Foldseek 3Di:
DFQDPPCVPVLVVLLVVLLVLLLCVVCLLVCQQCCCCPQLPDDNVLSVVLVVLLVVLLVVLVVCCVVPVPPPLPDLVVLVVLLVQLVVQLVVLSVQLNCLSVDPSVCSSVSSNVSSNSNSSSSSSNPVSSVVNLVVVDDDPNSNVSSVVSSVVSSVVSVDDDPPDDDDDDDDDD

Sequence (174 aa):
MLGRADNWGTTLACGLAHLGKSLFWYTSELLFAYFLTELVGLSVSKMGIVLATGFLISAVIDLAVGFGLGNRLTTASSAGRLQFVGALFCSASLVAVFLGAWIPMEFRFGYAIATGIAFRLGFAAYDIPQNALMALATADPHSRLRIASARIWFSGAALVPARSGHTVRDCGDR